Protein AF-A0A3D1ZZN7-F1 (afdb_monomer)

Sequence (77 aa):
MVHSIRRLMPRLGTRKLYYLMKPKLEESGIKLGRDGLFEYLRANRLLIQPKKSYTKTTYSKHWMKKHPNLFQELDVA

Solvent-accessible surface area (backbone atoms only — not comparable to full-atom values): 5340 Å² total; per-residue (Å²): 113,68,67,64,54,32,71,80,40,75,84,66,51,69,72,63,48,44,63,74,42,44,65,62,32,57,75,67,70,51,92,72,50,74,67,55,49,53,50,55,30,51,78,69,69,62,61,86,74,85,81,84,79,84,80,76,89,62,90,76,89,60,97,69,87,86,77,83,77,83,62,82,83,60,83,86,128

Structure (mmCIF, N/CA/C/O backbone):
data_AF-A0A3D1ZZN7-F1
#
_entry.id   AF-A0A3D1ZZN7-F1
#
loop_
_atom_site.group_PDB
_atom_site.id
_atom_site.type_symbol
_atom_site.label_atom_id
_atom_site.label_alt_id
_atom_site.label_comp_id
_atom_site.label_asym_id
_atom_site.label_entity_id
_atom_site.label_seq_id
_atom_site.pdbx_PDB_ins_code
_atom_site.Cartn_x
_atom_site.Cartn_y
_atom_site.Cartn_z
_atom_site.occupancy
_atom_site.B_iso_or_equiv
_atom_site.auth_seq_id
_atom_site.auth_comp_id
_atom_site.auth_asym_id
_atom_site.auth_atom_id
_atom_site.pdbx_PDB_model_num
ATOM 1 N N . MET A 1 1 ? -14.771 6.178 0.344 1.00 81.69 1 MET A N 1
ATOM 2 C CA . MET A 1 1 ? -13.497 6.451 1.054 1.00 81.69 1 MET A CA 1
ATOM 3 C C . MET A 1 1 ? -12.252 5.983 0.290 1.00 81.69 1 MET A C 1
ATOM 5 O O . MET A 1 1 ? -11.345 6.778 0.083 1.00 81.69 1 MET A O 1
ATOM 9 N N . VAL A 1 2 ? -12.195 4.736 -0.196 1.00 87.31 2 VAL A N 1
ATOM 10 C CA . VAL A 1 2 ? -11.048 4.249 -0.998 1.00 87.31 2 VAL A CA 1
ATOM 11 C C . VAL A 1 2 ? -10.959 4.947 -2.365 1.00 87.31 2 VAL A C 1
ATOM 13 O O . VAL A 1 2 ? -9.897 5.441 -2.742 1.00 87.31 2 VAL A O 1
ATOM 16 N N . HIS A 1 3 ? -12.079 5.050 -3.091 1.00 90.31 3 HIS A N 1
ATOM 17 C CA . HIS A 1 3 ? -12.127 5.697 -4.411 1.00 90.31 3 HIS A CA 1
ATOM 18 C C . HIS A 1 3 ? -11.773 7.187 -4.381 1.00 90.31 3 HIS A C 1
ATOM 20 O O . HIS A 1 3 ? -11.126 7.667 -5.304 1.00 90.31 3 HIS A O 1
ATOM 26 N N . SER A 1 4 ? -12.145 7.917 -3.325 1.00 92.00 4 SER A N 1
ATOM 27 C CA . SER A 1 4 ? -11.812 9.341 -3.189 1.00 92.00 4 SER A CA 1
ATOM 28 C C . SER A 1 4 ? -10.304 9.553 -3.042 1.00 92.00 4 SER A C 1
ATOM 30 O O . SER A 1 4 ? -9.740 10.401 -3.722 1.00 92.00 4 SER A O 1
ATOM 32 N N . ILE A 1 5 ? -9.630 8.727 -2.233 1.00 91.19 5 ILE A N 1
ATOM 33 C CA . ILE A 1 5 ? -8.169 8.785 -2.075 1.00 91.19 5 ILE A CA 1
ATOM 34 C C . ILE A 1 5 ? -7.471 8.380 -3.378 1.00 91.19 5 ILE A C 1
ATOM 36 O O . ILE A 1 5 ? -6.525 9.035 -3.809 1.00 91.19 5 ILE A O 1
ATOM 40 N N . ARG A 1 6 ? -7.952 7.325 -4.044 1.00 90.81 6 ARG A N 1
ATOM 41 C CA . ARG A 1 6 ? -7.363 6.860 -5.307 1.00 90.81 6 ARG A CA 1
ATOM 42 C C . ARG A 1 6 ? -7.639 7.767 -6.502 1.00 90.81 6 ARG A C 1
ATOM 44 O O . ARG A 1 6 ? -6.878 7.716 -7.457 1.00 90.81 6 ARG A O 1
ATOM 51 N N . ARG A 1 7 ? -8.667 8.616 -6.451 1.00 92.19 7 ARG A N 1
ATOM 52 C CA . ARG A 1 7 ? -8.872 9.665 -7.459 1.00 92.19 7 ARG A CA 1
ATOM 53 C C . ARG A 1 7 ? -7.710 10.663 -7.459 1.00 92.19 7 ARG A C 1
ATOM 55 O O . ARG A 1 7 ? -7.292 11.091 -8.524 1.00 92.19 7 ARG A O 1
ATOM 62 N N . LEU A 1 8 ? -7.168 10.972 -6.279 1.00 93.31 8 LEU A N 1
ATOM 63 C CA . LEU A 1 8 ? -5.994 11.836 -6.118 1.00 93.31 8 LEU A CA 1
ATOM 64 C C . LEU A 1 8 ? -4.681 11.069 -6.341 1.00 93.31 8 LEU A C 1
ATOM 66 O O . LEU A 1 8 ? -3.761 11.574 -6.972 1.00 93.31 8 LEU A O 1
ATOM 70 N N . MET A 1 9 ? -4.590 9.836 -5.829 1.00 91.12 9 MET A N 1
ATOM 71 C CA . MET A 1 9 ? -3.395 8.987 -5.914 1.00 91.12 9 MET A CA 1
ATOM 72 C C . MET A 1 9 ? -3.743 7.584 -6.448 1.00 91.12 9 MET A C 1
ATOM 74 O O . MET A 1 9 ? -3.920 6.645 -5.662 1.00 91.12 9 MET A O 1
ATOM 78 N N . PRO A 1 10 ? -3.803 7.388 -7.780 1.00 87.69 10 PRO A N 1
ATOM 79 C CA . PRO A 1 10 ? -4.306 6.148 -8.386 1.00 87.69 10 PRO A CA 1
ATOM 80 C C . PRO A 1 10 ? -3.505 4.892 -8.038 1.00 87.69 10 PRO A C 1
ATOM 82 O O . PRO A 1 10 ? -4.060 3.801 -7.928 1.00 87.69 10 PRO A O 1
ATOM 85 N N . ARG A 1 11 ? -2.192 5.040 -7.835 1.00 86.69 11 ARG A N 1
ATOM 86 C CA . ARG A 1 11 ? -1.260 3.932 -7.569 1.00 86.69 11 ARG A CA 1
ATOM 87 C C . ARG A 1 11 ? -0.990 3.696 -6.080 1.00 86.69 11 ARG A C 1
ATOM 89 O O . ARG A 1 11 ? -0.025 3.024 -5.724 1.00 86.69 11 ARG A O 1
ATOM 96 N N . LEU A 1 12 ? -1.822 4.249 -5.197 1.00 90.12 12 LEU A N 1
ATOM 97 C CA . LEU A 1 12 ? -1.615 4.147 -3.757 1.00 90.12 12 LEU A CA 1
ATOM 98 C C . LEU A 1 12 ? -1.814 2.714 -3.241 1.00 90.12 12 LEU A C 1
ATOM 100 O O . LEU A 1 12 ? -2.927 2.181 -3.240 1.00 90.12 12 LEU A O 1
ATOM 104 N N . GLY A 1 13 ? -0.734 2.123 -2.730 1.00 90.00 13 GLY A N 1
ATOM 105 C CA . GLY A 1 13 ? -0.753 0.805 -2.101 1.00 90.00 13 GLY A CA 1
ATOM 106 C C . GLY A 1 13 ? -1.597 0.743 -0.823 1.00 90.00 13 GLY A C 1
ATOM 107 O O . GLY A 1 13 ? -1.789 1.730 -0.112 1.00 90.00 13 GLY A O 1
ATOM 108 N N . THR A 1 14 ? -2.056 -0.461 -0.494 1.00 91.69 14 THR A N 1
ATOM 109 C CA . THR A 1 14 ? -2.988 -0.755 0.605 1.00 91.69 14 THR A CA 1
ATOM 110 C C . THR A 1 14 ? -2.476 -0.379 1.992 1.00 91.69 14 THR A C 1
ATOM 112 O O . THR A 1 14 ? -3.254 0.084 2.819 1.00 91.69 14 THR A O 1
ATOM 115 N N . ARG A 1 15 ? -1.169 -0.514 2.252 1.00 92.94 15 ARG A N 1
ATOM 116 C CA . ARG A 1 15 ? -0.570 -0.111 3.539 1.00 92.94 15 ARG A CA 1
ATOM 117 C C . ARG A 1 15 ? -0.659 1.399 3.772 1.00 92.94 15 ARG A C 1
ATOM 119 O O . ARG A 1 15 ? -1.044 1.832 4.852 1.00 92.94 15 ARG A O 1
ATOM 126 N N . LYS A 1 16 ? -0.337 2.198 2.751 1.00 92.69 16 LYS A N 1
ATOM 127 C CA . LYS A 1 16 ? -0.418 3.663 2.836 1.00 92.69 16 LYS A CA 1
ATOM 128 C C . LYS A 1 16 ? -1.872 4.136 2.820 1.00 92.69 16 LYS A C 1
ATOM 130 O O . LYS A 1 16 ? -2.215 5.065 3.539 1.00 92.69 16 LYS A O 1
ATOM 135 N N . LEU A 1 17 ? -2.734 3.449 2.067 1.00 93.50 17 LEU A N 1
ATOM 136 C CA . LEU A 1 17 ? -4.180 3.661 2.105 1.00 93.50 17 LEU A CA 1
ATOM 137 C C . LEU A 1 17 ? -4.740 3.455 3.519 1.00 93.50 17 LEU A C 1
ATOM 139 O O . LEU A 1 17 ? -5.472 4.315 3.990 1.00 93.50 17 LEU A O 1
ATOM 143 N N . TYR A 1 18 ? -4.353 2.371 4.204 1.00 93.88 18 TYR A N 1
ATOM 144 C CA . TYR A 1 18 ? -4.751 2.105 5.588 1.00 93.88 18 TYR A CA 1
ATOM 145 C C . TYR A 1 18 ? -4.358 3.250 6.520 1.00 93.88 18 TYR A C 1
ATOM 147 O O . TYR A 1 18 ? -5.203 3.758 7.242 1.00 93.88 18 TYR A O 1
ATOM 155 N N . TYR A 1 19 ? -3.103 3.701 6.456 1.00 93.50 19 TYR A N 1
ATOM 156 C CA . TYR A 1 19 ? -2.618 4.810 7.277 1.00 93.50 19 TYR A CA 1
ATOM 157 C C . TYR A 1 19 ? -3.440 6.094 7.082 1.00 93.50 19 TYR A C 1
ATOM 159 O O . TYR A 1 19 ? -3.873 6.694 8.057 1.00 93.50 19 TYR A O 1
ATOM 167 N N . LEU A 1 20 ? -3.720 6.475 5.830 1.00 92.25 20 LEU A N 1
ATOM 168 C CA . LEU A 1 20 ? -4.526 7.665 5.523 1.00 92.25 20 LEU A CA 1
ATOM 169 C C . LEU A 1 20 ? -5.999 7.515 5.926 1.00 92.25 20 LEU A C 1
ATOM 171 O O . LEU A 1 20 ? -6.683 8.503 6.177 1.00 92.25 20 LEU A O 1
ATOM 175 N N . MET A 1 21 ? -6.507 6.285 5.930 1.00 91.62 21 MET A N 1
ATOM 176 C CA . MET A 1 21 ? -7.894 5.976 6.267 1.00 91.62 21 MET A CA 1
ATOM 177 C C . MET A 1 21 ? -8.115 5.777 7.765 1.00 91.62 21 MET A C 1
ATOM 179 O O . MET A 1 21 ? -9.237 5.970 8.223 1.00 91.62 21 MET A O 1
ATOM 183 N N . LYS A 1 22 ? -7.070 5.419 8.517 1.00 91.69 22 LYS A N 1
ATOM 184 C CA . LYS A 1 22 ? -7.143 5.059 9.934 1.00 91.69 22 LYS A CA 1
ATOM 185 C C . LYS A 1 22 ? -7.878 6.103 10.795 1.00 91.69 22 LYS A C 1
ATOM 187 O O . LYS A 1 22 ? -8.810 5.681 11.469 1.00 91.69 22 LYS A O 1
ATOM 192 N N . PRO A 1 23 ? -7.591 7.419 10.714 1.00 91.94 23 PRO A N 1
ATOM 193 C CA . PRO A 1 23 ? -8.280 8.408 11.552 1.00 91.94 23 PRO A CA 1
ATOM 194 C C . PRO A 1 23 ? -9.797 8.413 11.328 1.00 91.94 23 PRO A C 1
ATOM 196 O O . PRO A 1 23 ? -10.582 8.355 12.263 1.00 91.94 23 PRO A O 1
ATOM 199 N N . LYS A 1 24 ? -10.220 8.356 10.063 1.00 91.25 24 LYS A N 1
ATOM 200 C CA . LYS A 1 24 ? -11.640 8.319 9.684 1.00 91.25 24 LYS A CA 1
ATOM 201 C C . LYS A 1 24 ? -12.334 7.008 10.064 1.00 91.25 24 LYS A C 1
ATOM 203 O O . LYS A 1 24 ? -13.537 6.997 10.309 1.00 91.25 24 LYS A O 1
ATOM 208 N N . LEU A 1 25 ? -11.601 5.892 10.070 1.00 90.75 25 LEU A N 1
ATOM 209 C CA . LEU A 1 25 ? -12.126 4.607 10.542 1.00 90.75 25 LEU A CA 1
ATOM 210 C C . LEU A 1 25 ? -12.361 4.640 12.056 1.00 90.75 25 LEU A C 1
ATOM 212 O O . LEU A 1 25 ? -13.390 4.148 12.510 1.00 90.75 25 LEU A O 1
ATOM 216 N N . GLU A 1 26 ? -11.447 5.261 12.804 1.00 92.38 26 GLU A N 1
ATOM 217 C CA . GLU A 1 26 ? -11.566 5.468 14.250 1.00 92.38 26 GLU A CA 1
ATOM 218 C C . GLU A 1 26 ? -12.730 6.409 14.590 1.00 92.38 26 GLU A C 1
ATOM 220 O O . GLU A 1 26 ? -13.558 6.052 15.423 1.00 92.38 26 GLU A O 1
ATOM 225 N N . GLU A 1 27 ? -12.872 7.533 13.877 1.00 93.12 27 GLU A N 1
ATOM 226 C CA . GLU A 1 27 ? -14.025 8.446 13.993 1.00 93.12 27 GLU A CA 1
ATOM 227 C C . GLU A 1 27 ? -15.364 7.736 13.741 1.00 93.12 27 GLU A C 1
ATOM 229 O O . GLU A 1 27 ? -16.363 8.026 14.393 1.00 93.12 27 GLU A O 1
ATOM 234 N N . SER A 1 28 ? -15.385 6.777 12.812 1.00 91.81 28 SER A N 1
ATOM 235 C CA . SER A 1 28 ? -16.588 6.003 12.480 1.00 91.81 28 SER A CA 1
ATOM 236 C C . SER A 1 28 ? -16.824 4.810 13.420 1.00 91.81 28 SER A C 1
ATOM 238 O O . SER A 1 28 ? -17.769 4.054 13.208 1.00 91.81 28 SER A O 1
ATOM 240 N N . GLY A 1 29 ? -15.954 4.575 14.412 1.00 92.12 29 GLY A N 1
ATOM 241 C CA . GLY A 1 29 ? -16.034 3.419 15.315 1.00 92.12 29 GLY A CA 1
ATOM 242 C C . GLY A 1 29 ? -15.768 2.062 14.646 1.00 92.12 29 GLY A C 1
ATOM 243 O O . GLY A 1 29 ? -16.085 1.013 15.208 1.00 92.12 29 GLY A O 1
ATOM 244 N N . ILE A 1 30 ? -15.188 2.047 13.442 1.00 91.00 30 ILE A N 1
ATOM 245 C CA . ILE A 1 30 ? -14.972 0.825 12.663 1.00 91.00 30 ILE A CA 1
ATOM 246 C C . ILE A 1 30 ? -13.649 0.179 13.082 1.00 91.00 30 ILE A C 1
ATOM 248 O O . ILE A 1 30 ? -12.563 0.652 12.741 1.00 91.00 30 ILE A O 1
ATOM 252 N N . LYS A 1 31 ? -13.728 -0.981 13.743 1.00 87.88 31 LYS A N 1
ATOM 253 C CA . LYS A 1 31 ? -12.563 -1.844 13.993 1.00 87.88 31 LYS A CA 1
ATOM 254 C C . LYS A 1 31 ? -12.192 -2.626 12.733 1.00 87.88 31 LYS A C 1
ATOM 256 O O . LYS A 1 31 ? -12.533 -3.796 12.587 1.00 87.88 31 LYS A O 1
ATOM 261 N N . LEU A 1 32 ? -11.465 -1.981 11.824 1.00 89.06 32 LEU A N 1
ATOM 262 C CA . LEU A 1 32 ? -10.871 -2.635 10.658 1.00 89.06 32 LEU A CA 1
ATOM 263 C C . LEU A 1 32 ? -9.349 -2.640 10.785 1.00 89.06 32 LEU A C 1
ATOM 265 O O . LEU A 1 32 ? -8.716 -1.591 10.745 1.00 89.06 32 LEU A O 1
ATOM 269 N N . GLY A 1 33 ? -8.759 -3.827 10.921 1.00 90.88 33 GLY A N 1
ATOM 270 C CA . GLY A 1 33 ? -7.306 -3.993 10.924 1.00 90.88 33 GLY A CA 1
ATOM 271 C C . GLY A 1 33 ? -6.698 -3.938 9.519 1.00 90.88 33 GLY A C 1
ATOM 272 O O . GLY A 1 33 ? -7.395 -4.044 8.508 1.00 90.88 33 GLY A O 1
ATOM 273 N N . ARG A 1 34 ? -5.363 -3.847 9.450 1.00 91.12 34 ARG A N 1
ATOM 274 C CA . ARG A 1 34 ? -4.610 -3.849 8.182 1.00 91.12 34 ARG A CA 1
ATOM 275 C C . ARG A 1 34 ? -4.950 -5.064 7.320 1.00 91.12 34 ARG A C 1
ATOM 277 O O . ARG A 1 34 ? -5.239 -4.912 6.137 1.00 91.12 34 ARG A O 1
ATOM 284 N N . ASP A 1 35 ? -4.891 -6.255 7.904 1.00 92.62 35 ASP A N 1
ATOM 285 C CA . ASP A 1 35 ? -5.057 -7.503 7.156 1.00 92.62 35 ASP A CA 1
ATOM 286 C C . ASP A 1 35 ? -6.520 -7.706 6.737 1.00 92.62 35 ASP A C 1
A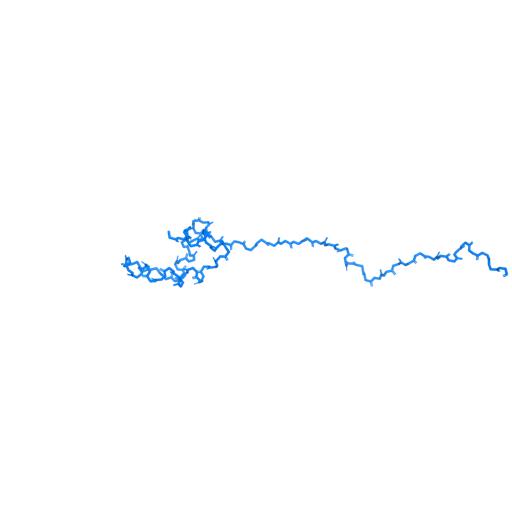TOM 288 O O . ASP A 1 35 ? -6.784 -8.092 5.599 1.00 92.62 35 ASP A O 1
ATOM 292 N N . GLY A 1 36 ? -7.471 -7.281 7.577 1.00 93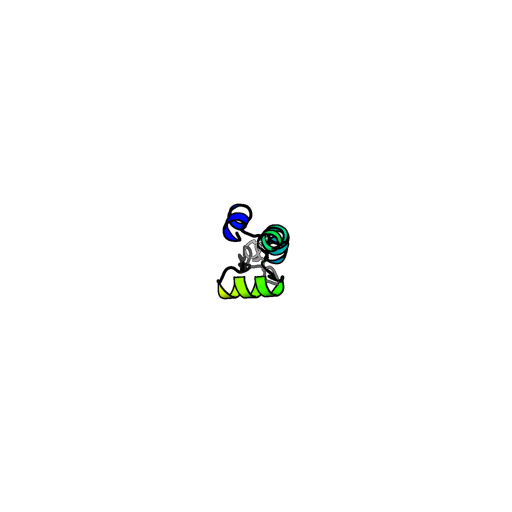.38 36 GLY A N 1
ATOM 293 C CA . GLY A 1 36 ? -8.889 -7.205 7.214 1.00 93.38 36 GLY A CA 1
ATOM 294 C C . GLY A 1 36 ? -9.154 -6.245 6.051 1.00 93.38 36 GLY A C 1
ATOM 295 O O . GLY A 1 36 ? -9.939 -6.559 5.160 1.00 93.38 36 GLY A O 1
ATOM 296 N N . LEU A 1 37 ? -8.452 -5.106 5.986 1.00 93.12 37 LEU A N 1
ATOM 297 C CA . LEU A 1 37 ? -8.549 -4.203 4.837 1.00 93.12 37 LEU A CA 1
ATOM 298 C C . LEU A 1 37 ? -8.011 -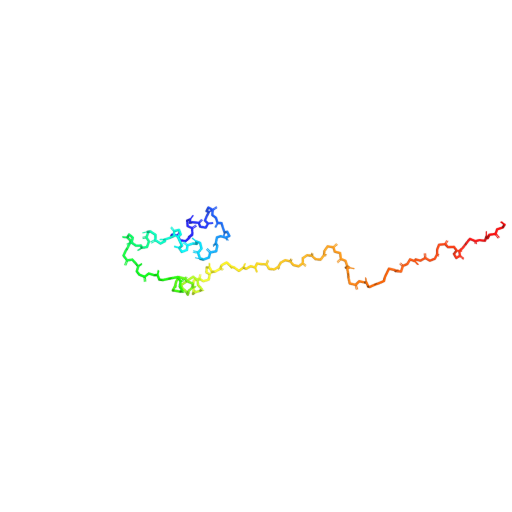4.856 3.553 1.00 93.12 37 LEU A C 1
ATOM 300 O O . LEU A 1 37 ? -8.590 -4.661 2.484 1.00 93.12 37 LEU A O 1
ATOM 304 N N . PHE A 1 38 ? -6.922 -5.627 3.631 1.00 94.19 38 PHE A N 1
ATOM 305 C CA . PHE A 1 38 ? -6.427 -6.385 2.478 1.00 94.19 38 PHE A CA 1
ATOM 306 C C . PHE A 1 38 ? -7.457 -7.402 1.986 1.00 94.19 38 PHE A C 1
ATOM 308 O O . PHE A 1 38 ? -7.683 -7.474 0.778 1.00 94.19 38 PHE A O 1
ATOM 315 N N . GLU A 1 39 ? -8.091 -8.138 2.899 1.00 94.81 39 GLU A N 1
ATO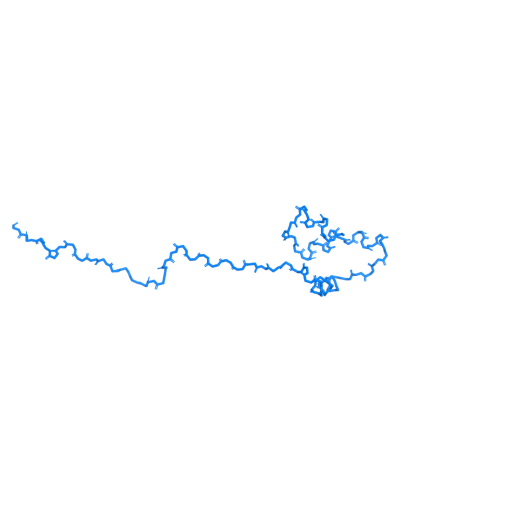M 316 C CA . GLU A 1 39 ? -9.119 -9.125 2.559 1.00 94.81 39 GLU A CA 1
ATOM 317 C C . GLU A 1 39 ? -10.347 -8.461 1.930 1.00 94.81 39 GLU A C 1
ATOM 319 O O . GLU A 1 39 ? -10.776 -8.833 0.839 1.00 94.81 39 GLU A O 1
ATOM 324 N N . TYR A 1 40 ? -10.842 -7.385 2.543 1.00 93.62 40 TYR A N 1
ATOM 325 C CA . TYR A 1 40 ? -11.984 -6.630 2.032 1.00 93.62 40 TYR A CA 1
ATOM 326 C C . TYR A 1 40 ? -11.731 -6.087 0.619 1.00 93.62 40 TYR A C 1
ATOM 328 O O . TYR A 1 40 ? -12.574 -6.198 -0.272 1.00 93.62 40 TYR A O 1
ATOM 336 N N . LEU A 1 41 ? -10.546 -5.522 0.373 1.00 93.38 41 LEU A N 1
ATOM 337 C CA . LEU A 1 41 ? -10.189 -5.018 -0.953 1.00 93.38 41 LEU A CA 1
ATOM 338 C C . LEU A 1 41 ? -9.965 -6.142 -1.964 1.00 93.38 41 LEU A C 1
ATOM 340 O O . LEU A 1 41 ? -10.230 -5.936 -3.147 1.00 93.38 41 LEU A O 1
ATOM 344 N N . ARG A 1 42 ? -9.494 -7.315 -1.527 1.00 94.00 42 ARG A N 1
ATOM 345 C CA . ARG A 1 42 ? -9.367 -8.499 -2.382 1.00 94.00 42 ARG A CA 1
ATOM 346 C C . ARG A 1 42 ? -10.740 -8.989 -2.832 1.00 94.00 42 ARG A C 1
ATOM 348 O O . ARG A 1 42 ? -10.942 -9.133 -4.036 1.00 94.00 42 ARG A O 1
ATOM 355 N N . ALA A 1 43 ? -11.677 -9.152 -1.898 1.00 95.06 43 ALA A N 1
ATOM 356 C CA . ALA A 1 43 ? -13.047 -9.581 -2.176 1.00 95.06 43 ALA A CA 1
ATOM 357 C C . ALA A 1 43 ? -13.750 -8.648 -3.178 1.00 95.06 43 ALA A C 1
ATOM 359 O O . ALA A 1 43 ? -14.419 -9.102 -4.101 1.00 95.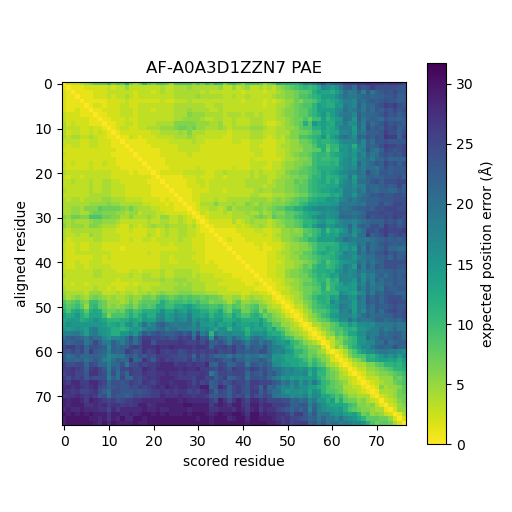06 43 ALA A O 1
ATOM 360 N N . ASN A 1 44 ? -13.504 -7.341 -3.064 1.00 92.88 44 ASN A N 1
ATOM 361 C CA . ASN A 1 44 ? -14.070 -6.326 -3.954 1.00 92.88 44 ASN A CA 1
ATOM 362 C C . ASN A 1 44 ? -13.250 -6.070 -5.237 1.00 92.88 44 ASN A C 1
ATOM 364 O O . ASN A 1 44 ? -13.537 -5.124 -5.965 1.00 92.88 44 ASN A O 1
ATOM 368 N N . ARG A 1 45 ? -12.206 -6.864 -5.530 1.00 91.19 45 ARG A N 1
ATOM 369 C CA . ARG A 1 45 ? -11.307 -6.679 -6.695 1.00 91.19 45 ARG A CA 1
ATOM 370 C C . ARG A 1 45 ? -10.667 -5.281 -6.777 1.00 91.19 45 ARG A C 1
ATOM 372 O O . ARG A 1 45 ? -10.362 -4.775 -7.853 1.00 91.19 45 ARG A O 1
ATOM 379 N N . LEU A 1 46 ? -10.414 -4.664 -5.625 1.00 91.62 46 LEU A N 1
ATOM 380 C CA . LEU A 1 46 ? -9.813 -3.336 -5.487 1.00 91.62 46 LEU A CA 1
ATOM 381 C C . LEU A 1 46 ? -8.308 -3.385 -5.184 1.00 91.62 46 LEU A C 1
ATOM 383 O O . LEU A 1 46 ? -7.708 -2.345 -4.905 1.00 91.62 46 LEU A O 1
ATOM 387 N N . LEU A 1 47 ? -7.653 -4.544 -5.200 1.00 91.75 47 LEU A N 1
ATOM 388 C CA . LEU A 1 47 ? -6.195 -4.589 -5.074 1.00 91.75 47 LEU A CA 1
ATOM 389 C C . LEU A 1 47 ? -5.531 -4.082 -6.359 1.00 91.75 47 LEU A C 1
ATOM 391 O O . LEU A 1 47 ? -5.888 -4.483 -7.462 1.00 91.75 47 LEU A O 1
ATOM 395 N N . ILE A 1 48 ? -4.545 -3.195 -6.208 1.00 85.81 48 ILE A N 1
ATOM 396 C CA . ILE A 1 48 ? -3.750 -2.719 -7.342 1.00 85.81 48 ILE A CA 1
ATOM 397 C C . ILE A 1 48 ? -2.822 -3.854 -7.760 1.00 85.81 48 ILE A C 1
ATOM 399 O O . ILE A 1 48 ? -1.946 -4.256 -6.995 1.00 85.81 48 ILE A O 1
ATOM 403 N N . GLN A 1 49 ? -3.014 -4.355 -8.976 1.00 82.62 49 GLN A N 1
ATOM 404 C CA . GLN A 1 49 ? -2.142 -5.366 -9.556 1.00 82.62 49 GLN A CA 1
ATOM 405 C C . GLN A 1 49 ? -0.969 -4.683 -10.273 1.00 82.62 49 GLN A C 1
ATOM 407 O O . GLN A 1 49 ? -1.195 -3.821 -11.129 1.00 82.62 49 GLN A O 1
ATOM 412 N N . PRO A 1 50 ? 0.290 -5.031 -9.954 1.00 78.94 50 PRO A N 1
ATOM 413 C CA . PRO A 1 50 ? 1.426 -4.533 -10.712 1.00 78.94 50 PRO A CA 1
ATOM 414 C C . PRO A 1 50 ? 1.368 -5.097 -12.138 1.00 78.94 50 PRO A C 1
ATOM 416 O O . PRO A 1 50 ? 1.514 -6.301 -12.350 1.00 78.94 50 PRO A O 1
ATOM 419 N N . LYS A 1 51 ? 1.161 -4.227 -13.133 1.00 80.81 51 LYS A N 1
ATOM 420 C CA . LYS A 1 51 ? 1.235 -4.617 -14.545 1.00 80.81 51 LYS A CA 1
ATOM 421 C C . LYS A 1 51 ? 2.703 -4.820 -14.919 1.00 80.81 51 LYS A C 1
ATOM 423 O O . LYS A 1 51 ? 3.468 -3.859 -14.960 1.00 80.81 51 LYS A O 1
ATOM 428 N N . LYS A 1 52 ? 3.096 -6.062 -15.202 1.00 77.50 52 LYS A N 1
ATOM 429 C CA . LYS A 1 52 ? 4.419 -6.363 -15.762 1.00 77.50 52 LYS A CA 1
ATOM 430 C C . LYS A 1 52 ? 4.430 -5.942 -17.234 1.00 77.50 52 LYS A C 1
ATOM 432 O O . LYS A 1 52 ? 3.679 -6.499 -18.027 1.00 77.50 52 LYS A O 1
ATOM 437 N N . SER A 1 53 ? 5.247 -4.952 -17.594 1.00 77.12 53 SER A N 1
ATOM 438 C CA . SER A 1 53 ? 5.465 -4.559 -18.992 1.00 77.12 53 SER A CA 1
ATOM 439 C C . SER A 1 53 ? 6.845 -5.028 -19.425 1.00 77.12 53 SER A C 1
ATOM 441 O O . SER A 1 53 ? 7.849 -4.445 -19.030 1.00 77.12 53 SER A O 1
ATOM 443 N N . TYR A 1 54 ? 6.897 -6.094 -20.219 1.00 72.25 54 TYR A N 1
ATOM 444 C CA . TYR A 1 54 ? 8.134 -6.601 -20.810 1.00 72.25 54 TYR A CA 1
ATOM 445 C C . TYR A 1 54 ? 8.271 -6.078 -22.240 1.00 72.25 54 TYR A C 1
ATOM 447 O O . TYR A 1 54 ? 8.190 -6.846 -23.196 1.00 72.25 54 TYR A O 1
ATOM 455 N N . THR A 1 55 ? 8.447 -4.767 -22.406 1.00 76.50 55 THR A N 1
ATOM 456 C CA . THR A 1 55 ? 8.772 -4.230 -23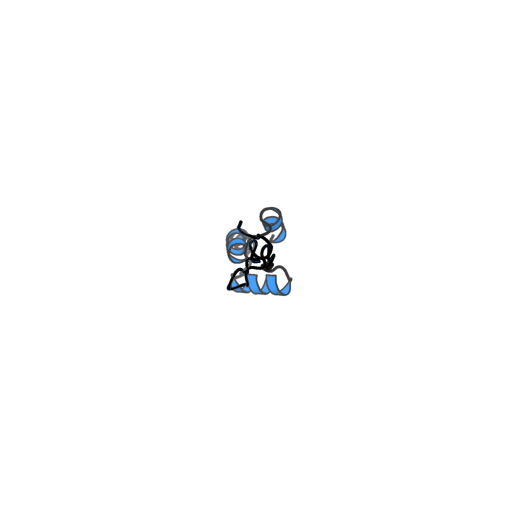.732 1.00 76.50 55 THR A CA 1
ATOM 457 C C . THR A 1 55 ? 10.242 -4.508 -23.996 1.00 76.50 55 THR A C 1
ATOM 459 O O . THR A 1 55 ? 11.119 -3.841 -23.453 1.00 76.50 55 THR A O 1
ATOM 462 N N . LYS A 1 56 ? 10.521 -5.538 -24.795 1.00 71.31 56 LYS A N 1
ATOM 463 C CA . LYS A 1 56 ? 11.877 -5.815 -25.268 1.00 71.31 56 LYS A CA 1
ATOM 464 C C . LYS A 1 56 ? 12.193 -4.836 -26.391 1.00 71.31 5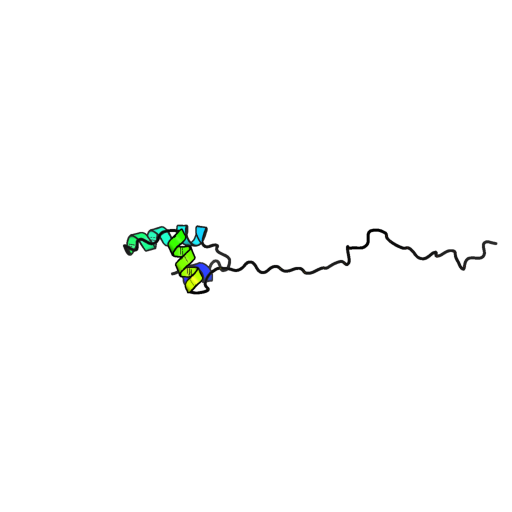6 LYS A C 1
ATOM 466 O O . LYS A 1 56 ? 11.772 -5.039 -27.521 1.00 71.31 56 LYS A O 1
ATOM 471 N N . THR A 1 57 ? 12.905 -3.767 -26.062 1.00 75.31 57 THR A N 1
ATOM 472 C CA . THR A 1 57 ? 13.358 -2.753 -27.027 1.00 75.31 57 THR A CA 1
ATOM 473 C C . THR A 1 57 ? 14.575 -3.206 -27.834 1.00 75.31 57 THR A C 1
ATOM 475 O O . THR A 1 57 ? 14.910 -2.583 -28.835 1.00 75.31 57 THR A O 1
ATOM 478 N N . THR A 1 58 ? 15.209 -4.312 -27.431 1.00 74.62 58 THR A N 1
ATOM 479 C CA . THR A 1 58 ? 16.424 -4.844 -28.052 1.00 74.62 58 THR A CA 1
ATOM 480 C C . THR A 1 58 ? 16.415 -6.374 -28.013 1.00 74.62 58 THR A C 1
ATOM 482 O O . THR A 1 58 ? 16.104 -6.977 -26.982 1.00 74.62 58 THR A O 1
ATOM 485 N N . TYR A 1 59 ? 16.809 -7.019 -29.115 1.00 63.97 59 TYR A N 1
ATOM 486 C CA . TYR A 1 59 ? 17.075 -8.463 -29.193 1.00 63.97 59 TYR A CA 1
ATOM 487 C C . TYR A 1 59 ? 18.424 -8.795 -28.517 1.00 63.97 59 TYR A C 1
ATOM 489 O O . TYR A 1 59 ? 19.392 -9.201 -29.148 1.00 63.97 59 TYR A O 1
ATOM 497 N N . SER A 1 60 ? 18.525 -8.578 -27.203 1.00 63.84 60 SER A N 1
ATOM 498 C CA . SER A 1 60 ? 19.789 -8.672 -26.449 1.00 63.84 60 SER A CA 1
ATOM 499 C C . SER A 1 60 ? 20.215 -10.096 -26.054 1.00 63.84 60 SER A C 1
ATOM 501 O O . SER A 1 60 ? 21.160 -10.261 -25.290 1.00 63.84 60 SER A O 1
ATOM 503 N N . LYS A 1 61 ? 19.567 -11.146 -26.581 1.00 63.47 61 LYS A N 1
ATOM 504 C CA . LYS A 1 61 ? 19.937 -12.557 -26.338 1.00 63.47 61 LYS A CA 1
ATOM 505 C C . LYS A 1 61 ? 20.862 -13.147 -27.421 1.00 63.47 61 LYS A C 1
ATOM 507 O O . LYS A 1 61 ? 20.745 -14.322 -27.751 1.00 63.47 61 LYS A O 1
ATOM 512 N N . HIS A 1 62 ? 21.797 -12.359 -27.950 1.00 64.25 62 HIS A N 1
ATOM 513 C CA . HIS A 1 62 ? 22.909 -12.878 -28.755 1.00 64.25 62 HIS A CA 1
ATOM 514 C C . HIS A 1 62 ? 24.214 -12.733 -27.973 1.00 64.25 62 HIS A C 1
ATOM 516 O O . HIS A 1 62 ? 24.594 -11.626 -27.610 1.00 64.25 62 HIS A O 1
ATOM 522 N N . TRP A 1 63 ? 24.898 -13.846 -27.705 1.00 68.69 63 TRP A N 1
ATOM 523 C CA . TRP A 1 63 ? 26.162 -13.851 -26.956 1.00 68.69 63 TRP A CA 1
ATOM 524 C C .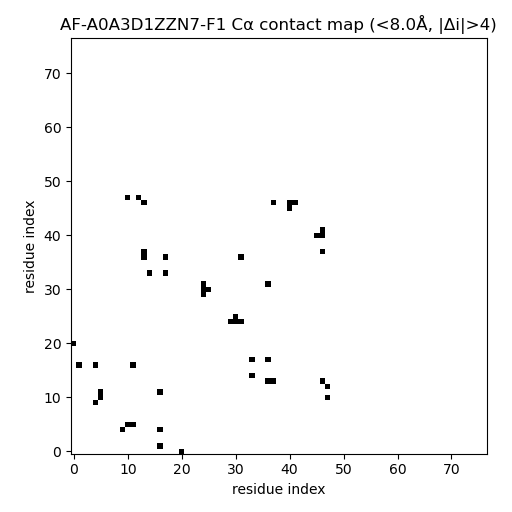 TRP A 1 63 ? 27.375 -13.421 -27.802 1.00 68.69 63 TRP A C 1
ATOM 526 O O . TRP A 1 63 ? 28.420 -13.098 -27.252 1.00 68.69 63 TRP A O 1
ATOM 536 N N . MET A 1 64 ? 27.242 -13.368 -29.129 1.00 69.69 64 MET A N 1
ATOM 537 C CA . MET A 1 64 ? 28.310 -12.985 -30.053 1.00 69.69 64 MET A CA 1
ATOM 538 C C . MET A 1 64 ? 27.722 -12.166 -31.207 1.00 69.69 64 MET A C 1
ATOM 540 O O . MET A 1 64 ? 26.684 -12.532 -31.761 1.00 69.69 64 MET A O 1
ATOM 544 N N . LYS A 1 65 ? 28.376 -11.061 -31.581 1.00 67.06 65 LYS A N 1
ATOM 545 C CA . LYS A 1 65 ? 28.034 -10.291 -32.787 1.00 67.06 65 LYS A CA 1
ATOM 546 C C . LYS A 1 65 ? 28.752 -10.899 -33.996 1.00 67.06 65 LYS A C 1
ATOM 548 O O . LYS A 1 65 ? 29.975 -10.985 -33.986 1.00 67.06 65 LYS A O 1
ATOM 553 N N . LYS A 1 66 ? 28.010 -11.297 -35.037 1.00 68.56 66 LYS A N 1
ATOM 554 C CA . LYS A 1 66 ? 28.582 -11.631 -36.352 1.00 68.56 66 LYS A CA 1
ATOM 555 C C . LYS A 1 66 ? 28.670 -10.363 -37.197 1.00 68.56 66 LYS A C 1
ATOM 557 O O . LYS A 1 66 ? 27.647 -9.737 -37.456 1.00 68.56 66 LYS A O 1
ATOM 562 N N . HIS A 1 67 ? 29.876 -10.021 -37.634 1.00 76.94 67 HIS A N 1
ATOM 563 C CA . HIS A 1 67 ? 30.108 -9.005 -38.656 1.00 76.94 67 HIS A CA 1
ATOM 564 C C . HIS A 1 67 ? 30.398 -9.714 -39.989 1.00 76.94 67 HIS A C 1
ATOM 566 O O . HIS A 1 67 ? 31.236 -10.619 -39.993 1.00 76.94 67 HIS A O 1
ATOM 572 N N . PRO A 1 68 ? 29.702 -9.382 -41.093 1.00 75.94 68 PRO A N 1
ATOM 573 C CA . PRO A 1 68 ? 30.037 -9.931 -42.404 1.00 75.94 68 PRO A CA 1
ATOM 574 C C . PRO A 1 68 ? 31.406 -9.406 -42.862 1.00 75.94 68 PRO A C 1
ATOM 576 O O . PRO A 1 68 ? 31.754 -8.257 -42.586 1.00 75.94 68 PRO A O 1
ATOM 579 N N . ASN A 1 69 ? 32.194 -10.258 -43.525 1.00 78.81 69 ASN A N 1
ATOM 580 C CA . ASN A 1 69 ? 33.525 -9.900 -44.011 1.00 78.81 69 ASN A CA 1
ATOM 581 C C . ASN A 1 69 ? 33.406 -8.953 -45.214 1.00 78.81 69 ASN A C 1
ATOM 583 O O . ASN A 1 69 ? 32.923 -9.352 -46.268 1.00 78.81 69 ASN A O 1
ATOM 587 N N . LEU A 1 70 ? 33.855 -7.710 -45.042 1.00 75.44 70 LEU A N 1
ATOM 588 C CA . LEU A 1 70 ? 33.787 -6.662 -46.066 1.00 75.44 70 LEU A CA 1
ATOM 589 C C . LEU A 1 70 ? 34.927 -6.739 -47.095 1.00 75.44 70 LEU A C 1
ATOM 591 O O . LEU A 1 70 ? 34.868 -6.060 -48.111 1.00 75.44 70 LEU A O 1
ATOM 595 N N . PHE A 1 71 ? 35.955 -7.555 -46.849 1.00 70.00 71 PHE A N 1
ATOM 596 C CA . PHE A 1 71 ? 37.120 -7.696 -47.730 1.00 70.00 71 PHE A CA 1
ATOM 597 C C . PHE A 1 71 ? 36.980 -8.829 -48.748 1.00 70.00 71 PHE A C 1
ATOM 599 O O . PHE A 1 71 ? 37.896 -9.063 -49.525 1.00 70.00 71 PHE A O 1
ATOM 606 N N . GLN A 1 72 ? 35.857 -9.554 -48.743 1.00 72.19 72 GLN A N 1
ATOM 607 C CA . GLN A 1 72 ? 35.683 -10.737 -49.587 1.00 72.19 72 GLN A CA 1
ATOM 608 C C . GLN A 1 72 ? 35.689 -10.415 -51.092 1.00 72.19 72 GLN A C 1
ATOM 610 O O . GLN A 1 72 ? 35.987 -11.299 -51.886 1.00 72.19 72 GLN A O 1
ATOM 615 N N . GLU A 1 73 ? 35.402 -9.166 -51.471 1.00 72.00 73 GLU A N 1
ATOM 616 C CA . GLU A 1 73 ? 35.362 -8.713 -52.871 1.00 72.00 73 GLU A CA 1
ATOM 617 C C . GLU A 1 73 ? 36.442 -7.673 -53.219 1.00 72.00 73 GLU A C 1
ATOM 619 O O . GLU A 1 73 ? 36.394 -7.070 -54.287 1.00 72.00 73 GLU A O 1
ATOM 624 N N . LEU A 1 74 ? 37.413 -7.426 -52.333 1.00 77.88 74 LEU A N 1
ATOM 625 C CA . LEU A 1 74 ? 38.495 -6.478 -52.605 1.00 77.88 74 LEU A CA 1
ATOM 626 C C . LEU A 1 74 ? 39.736 -7.229 -53.107 1.00 77.88 74 LEU A C 1
ATOM 628 O O . LEU A 1 74 ? 40.468 -7.810 -52.308 1.00 77.88 74 LEU A O 1
ATOM 632 N N . ASP A 1 75 ? 39.984 -7.182 -54.419 1.00 73.44 75 ASP A N 1
ATOM 633 C CA . ASP A 1 75 ? 41.289 -7.529 -54.994 1.00 73.44 75 ASP A CA 1
ATOM 634 C C . ASP A 1 75 ? 42.304 -6.454 -54.589 1.00 73.44 75 ASP A C 1
ATOM 636 O O . AS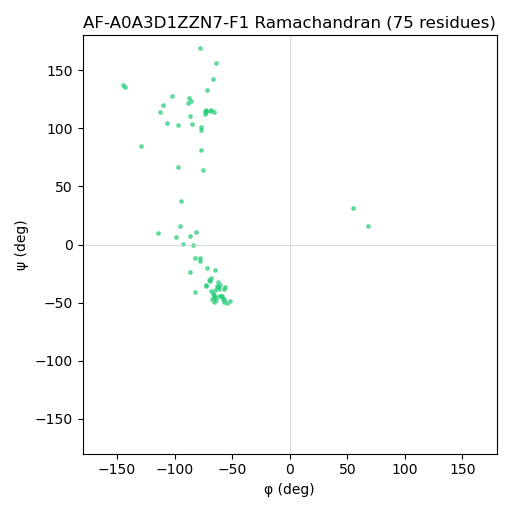P A 1 75 ? 42.182 -5.280 -54.951 1.00 73.44 75 ASP A O 1
ATOM 640 N N . VAL A 1 76 ? 43.293 -6.847 -53.789 1.00 69.50 76 VAL A N 1
ATOM 641 C CA . VAL A 1 76 ? 44.387 -5.966 -53.374 1.00 69.50 76 VAL A CA 1
ATOM 642 C C . VAL A 1 76 ? 45.456 -6.011 -54.466 1.00 69.50 76 VAL A C 1
ATOM 644 O O . VAL A 1 76 ? 46.168 -7.009 -54.580 1.00 69.50 76 VAL A O 1
ATOM 647 N N . ALA A 1 77 ? 45.520 -4.954 -55.279 1.00 56.81 77 ALA A N 1
ATOM 648 C CA . ALA A 1 77 ? 46.577 -4.712 -56.265 1.00 56.81 77 ALA A CA 1
ATOM 649 C C . ALA A 1 77 ? 47.792 -4.010 -55.641 1.00 56.81 77 ALA A C 1
ATOM 651 O O . ALA A 1 77 ? 47.584 -3.159 -54.743 1.00 56.81 77 ALA A O 1
#

Secondary structure (DSSP, 8-state):
-HHHHHHH-TT--HHHHHHHHHHHHHHTT----HHHHHHHHHHTT-S----------S----SSPPPP-TTTT----

Foldseek 3Di:
DQVVVCVVVVQDALVVVCVVCVVVCVVVVHPQDSVNSVVVCVVVVNHDDDDDDPPPPDPPPDPDDDDDDPCPPDDDD

pLDDT: mean 84.21, std 10.17, range [56.81, 95.06]

Radius of gyration: 27.65 Å; Cα contacts (8 Å, |Δi|>4): 24; chains: 1; bounding box: 63×26×72 Å

Mean predicted aligned error: 11.26 Å